Protein AF-A0A533S0D0-F1 (afdb_monomer_lite)

Sequence (64 aa):
MSIPGRLGLVQRVLPAYRAPFFDALAEACPDGLAVFAGQPRAVEMIEGSTALQVARLFPARNLH

pLDDT: mean 93.72, std 4.71, range [71.44, 97.94]

Foldseek 3Di:
DADEDEEEAEDAFAAPVCQVVQLVNQVRYPNAYEYEYEHDDPVVPGHGDPDHDRHHYDYDDDDD

Structure (mmCIF, N/CA/C/O backbone):
data_AF-A0A533S0D0-F1
#
_entry.id   AF-A0A533S0D0-F1
#
loop_
_atom_site.group_PDB
_atom_site.id
_atom_site.type_symbol
_atom_site.label_atom_id
_atom_site.label_alt_id
_atom_site.label_comp_id
_atom_site.label_asym_id
_atom_site.label_entity_id
_atom_site.label_seq_id
_atom_site.pdbx_PDB_ins_code
_atom_site.Cartn_x
_atom_site.Cartn_y
_atom_site.Cartn_z
_atom_site.occupancy
_atom_site.B_iso_or_equiv
_atom_site.auth_seq_id
_atom_site.auth_comp_id
_atom_site.auth_asym_id
_atom_site.auth_atom_id
_atom_site.pdbx_PDB_model_num
ATOM 1 N N . MET A 1 1 ? -9.750 11.605 15.677 1.00 71.44 1 MET A N 1
ATOM 2 C CA . MET A 1 1 ? -10.949 11.218 14.904 1.00 71.44 1 MET A CA 1
ATOM 3 C C . MET A 1 1 ? -10.712 9.800 14.421 1.00 71.44 1 MET A C 1
ATOM 5 O O . MET A 1 1 ? -9.648 9.569 13.866 1.00 71.44 1 MET A O 1
ATOM 9 N N . SER A 1 2 ? -11.609 8.860 14.715 1.00 90.69 2 SER A N 1
ATOM 10 C CA . SER A 1 2 ? -11.499 7.465 14.268 1.00 90.69 2 SER A CA 1
ATOM 11 C C . SER A 1 2 ? -12.465 7.206 13.116 1.00 90.69 2 SER A C 1
ATOM 13 O O . SER A 1 2 ? -13.525 7.829 13.040 1.00 90.69 2 SER A O 1
ATOM 15 N N . ILE A 1 3 ? -12.088 6.299 12.219 1.00 94.50 3 ILE A N 1
ATOM 16 C CA . ILE A 1 3 ? -12.924 5.827 11.119 1.00 94.50 3 ILE A CA 1
ATOM 17 C C . ILE A 1 3 ? -13.414 4.423 11.497 1.00 94.50 3 ILE A C 1
ATOM 19 O O . ILE A 1 3 ? -12.664 3.462 11.333 1.00 94.50 3 ILE A O 1
ATOM 23 N N . PRO A 1 4 ? -14.623 4.287 12.072 1.00 91.50 4 PRO A N 1
ATOM 24 C CA . PRO A 1 4 ? -15.136 2.990 12.494 1.00 91.50 4 PRO A CA 1
ATOM 25 C C . PRO A 1 4 ? -15.499 2.167 11.256 1.00 91.50 4 PRO A C 1
ATOM 27 O O . PRO A 1 4 ? -16.319 2.592 10.439 1.00 91.50 4 PRO A O 1
ATOM 30 N N . GLY A 1 5 ? -14.879 1.002 11.106 1.00 93.81 5 GLY A N 1
ATOM 31 C CA . GLY A 1 5 ? -15.054 0.134 9.953 1.00 93.81 5 GLY A CA 1
ATOM 32 C C . GLY A 1 5 ? -13.740 -0.409 9.407 1.00 93.81 5 GLY A C 1
ATOM 33 O O . GLY A 1 5 ? -12.704 0.256 9.380 1.00 93.81 5 GLY A O 1
ATOM 34 N N . ARG A 1 6 ? -13.807 -1.647 8.916 1.00 95.94 6 ARG A N 1
ATOM 35 C CA . ARG A 1 6 ? -12.703 -2.286 8.205 1.00 95.94 6 ARG A CA 1
ATOM 36 C C . ARG A 1 6 ? -12.660 -1.762 6.777 1.00 95.94 6 ARG A C 1
ATOM 38 O O . ARG A 1 6 ? -13.616 -1.952 6.024 1.00 95.94 6 ARG A O 1
ATOM 45 N N . LEU A 1 7 ? -11.551 -1.135 6.397 1.00 97.31 7 LEU A N 1
ATOM 46 C CA . LEU A 1 7 ? -11.440 -0.445 5.115 1.00 97.31 7 LEU A CA 1
ATOM 47 C C . LEU A 1 7 ? -10.489 -1.140 4.142 1.00 97.31 7 LEU A C 1
ATOM 49 O O . LEU A 1 7 ? -9.452 -1.689 4.518 1.00 97.31 7 LEU A O 1
ATOM 53 N N . GLY A 1 8 ? -10.857 -1.081 2.863 1.00 97.06 8 GLY A N 1
ATOM 54 C CA . GLY A 1 8 ? -10.027 -1.488 1.738 1.00 97.06 8 GLY A CA 1
ATOM 55 C C . GLY A 1 8 ? -9.816 -0.311 0.794 1.00 97.06 8 GLY A C 1
ATOM 56 O O . GLY A 1 8 ? -10.783 0.310 0.357 1.00 97.06 8 GLY A O 1
ATOM 57 N N . LEU A 1 9 ? -8.561 -0.012 0.472 1.00 96.50 9 LEU A N 1
ATOM 58 C CA . LEU A 1 9 ? -8.183 1.033 -0.471 1.00 96.50 9 LEU A CA 1
ATOM 59 C C . LEU A 1 9 ? -7.583 0.404 -1.723 1.00 96.50 9 LEU A C 1
ATOM 61 O O . LEU A 1 9 ? -6.615 -0.349 -1.646 1.00 96.50 9 LEU A O 1
ATOM 65 N N . VAL A 1 10 ? -8.152 0.731 -2.880 1.00 96.81 10 VAL A N 1
ATOM 66 C CA . VAL A 1 10 ? -7.716 0.217 -4.181 1.00 96.81 10 VAL A CA 1
ATOM 67 C C . VAL A 1 10 ? -6.925 1.293 -4.908 1.00 96.81 10 VAL A C 1
ATOM 69 O O . VAL A 1 10 ? -7.405 2.409 -5.096 1.00 96.81 10 VAL A O 1
ATOM 72 N N . GLN A 1 11 ? -5.721 0.949 -5.352 1.00 94.31 11 GLN A N 1
ATOM 73 C CA . GLN A 1 11 ? -4.903 1.790 -6.218 1.00 94.31 11 GLN A CA 1
ATOM 74 C C . GLN A 1 11 ? -4.230 0.934 -7.288 1.00 94.31 11 GLN A C 1
ATOM 76 O O . GLN A 1 11 ? -3.978 -0.252 -7.096 1.00 94.31 11 GLN A O 1
ATOM 81 N N . ARG A 1 12 ? -3.897 1.539 -8.429 1.00 95.50 12 ARG A N 1
ATOM 82 C CA . ARG A 1 12 ? -3.160 0.836 -9.488 1.00 95.50 12 ARG A CA 1
ATOM 83 C C . ARG A 1 12 ? -1.757 0.448 -9.013 1.00 95.50 12 ARG A C 1
ATOM 85 O O . ARG A 1 12 ? -1.326 -0.686 -9.159 1.00 95.50 12 ARG A O 1
ATOM 92 N N . VAL A 1 13 ? -1.034 1.391 -8.423 1.00 95.38 13 VAL A N 1
ATOM 93 C CA . VAL A 1 13 ? 0.334 1.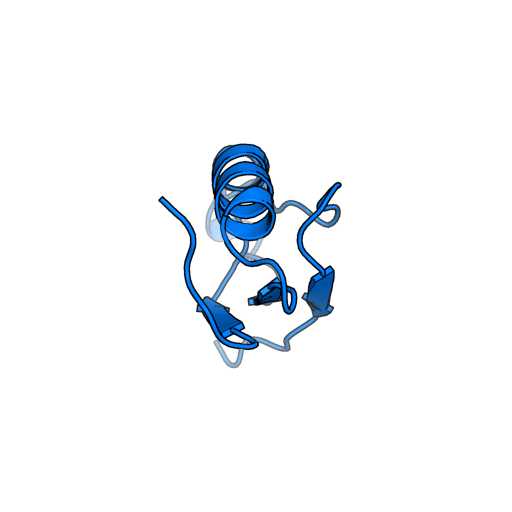201 -7.917 1.00 95.38 13 VAL A CA 1
ATOM 94 C C . VAL A 1 13 ? 0.457 1.864 -6.557 1.00 95.38 13 VAL A C 1
ATOM 96 O O . VAL A 1 13 ? -0.302 2.792 -6.302 1.00 95.38 13 VAL A O 1
ATOM 99 N N . LEU A 1 14 ? 1.404 1.430 -5.721 1.00 96.06 14 LEU A N 1
ATOM 100 C CA . LEU A 1 14 ? 1.737 2.069 -4.442 1.00 96.06 14 LEU A CA 1
ATOM 101 C C . LEU A 1 14 ? 3.085 2.803 -4.560 1.00 96.06 14 LEU A C 1
ATOM 103 O O . LEU A 1 14 ? 4.123 2.160 -4.429 1.00 96.06 14 LEU A O 1
ATOM 107 N N . PRO A 1 15 ? 3.112 4.126 -4.810 1.00 95.06 15 PRO A N 1
ATOM 108 C CA . PRO A 1 15 ? 4.351 4.896 -4.789 1.00 95.06 15 PRO A CA 1
ATOM 109 C C . PRO A 1 15 ? 4.957 4.956 -3.383 1.00 95.06 15 PRO A C 1
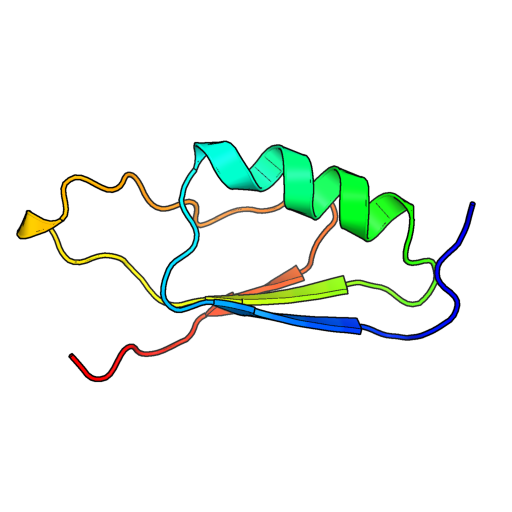ATOM 111 O O . PRO A 1 15 ? 4.225 5.142 -2.407 1.00 95.06 15 PRO A O 1
ATOM 114 N N . ALA A 1 16 ? 6.283 4.887 -3.276 1.00 94.19 16 ALA A N 1
ATOM 115 C CA . ALA A 1 16 ? 6.991 4.865 -1.998 1.00 94.19 16 ALA A CA 1
ATOM 116 C C . ALA A 1 16 ? 6.683 6.077 -1.110 1.00 94.19 16 ALA A C 1
ATOM 118 O O . ALA A 1 16 ? 6.402 5.924 0.078 1.00 94.19 16 ALA A O 1
ATOM 119 N N . TYR A 1 17 ? 6.591 7.268 -1.704 1.00 93.94 17 TYR A N 1
ATOM 120 C CA . TYR A 1 17 ? 6.254 8.496 -0.979 1.00 93.94 17 TYR A CA 1
ATOM 121 C C . TYR A 1 17 ? 4.843 8.488 -0.355 1.00 93.94 17 TYR A C 1
ATOM 123 O O . TYR A 1 17 ? 4.557 9.311 0.511 1.00 93.94 17 TYR A O 1
ATOM 131 N N . ARG A 1 18 ? 3.941 7.589 -0.783 1.00 95.06 18 ARG A N 1
ATOM 132 C CA . ARG A 1 18 ? 2.584 7.462 -0.220 1.00 95.06 18 ARG A CA 1
ATOM 133 C C . ARG A 1 18 ? 2.495 6.472 0.93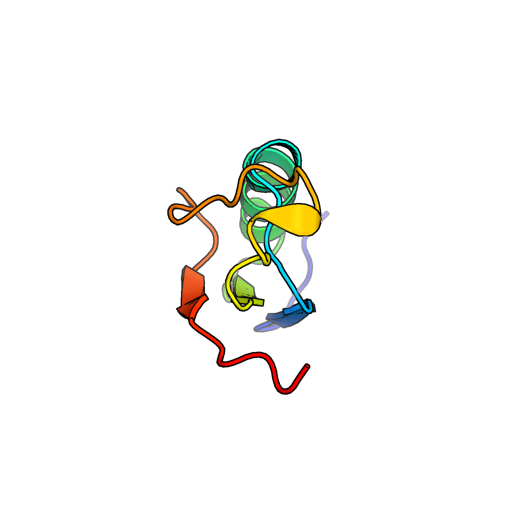4 1.00 95.06 18 ARG A C 1
ATOM 135 O O . ARG A 1 18 ? 1.479 6.475 1.623 1.00 95.06 18 ARG A O 1
ATOM 142 N N . ALA A 1 19 ? 3.520 5.650 1.161 1.00 95.25 19 ALA A N 1
ATOM 143 C CA . ALA A 1 19 ? 3.511 4.674 2.248 1.00 95.25 19 ALA A CA 1
ATOM 144 C C . ALA A 1 19 ? 3.251 5.321 3.628 1.00 95.25 19 ALA A C 1
ATOM 146 O O . ALA A 1 19 ? 2.317 4.873 4.295 1.00 95.25 19 ALA A O 1
ATOM 147 N N . PRO A 1 20 ? 3.919 6.434 4.014 1.00 96.31 20 PRO A N 1
ATOM 148 C CA . PRO A 1 20 ? 3.673 7.068 5.314 1.00 96.31 20 PRO A CA 1
ATOM 149 C C . PRO A 1 20 ? 2.236 7.570 5.486 1.00 96.31 20 PRO A C 1
ATOM 151 O O . PRO A 1 20 ? 1.680 7.516 6.577 1.00 96.31 20 PRO A O 1
ATOM 154 N N . PHE A 1 21 ? 1.609 8.037 4.402 1.00 96.00 21 PHE A N 1
ATOM 155 C CA . PHE A 1 21 ? 0.214 8.470 4.439 1.00 96.00 21 PHE A CA 1
ATOM 156 C C . PHE A 1 21 ? -0.735 7.299 4.715 1.00 96.00 21 PHE A C 1
ATOM 158 O O . PHE A 1 21 ? -1.656 7.439 5.515 1.00 96.00 21 PHE A O 1
ATOM 165 N N . PHE A 1 22 ? -0.529 6.150 4.065 1.00 96.62 22 PHE A N 1
ATOM 166 C CA . PHE A 1 22 ? -1.388 4.987 4.287 1.00 96.62 22 PHE A CA 1
ATOM 167 C C . PHE A 1 22 ? -1.197 4.378 5.674 1.00 96.62 22 PHE A C 1
ATOM 169 O O . PHE A 1 22 ? -2.177 3.913 6.250 1.00 96.62 22 PHE A O 1
ATOM 176 N N . ASP A 1 23 ? 0.011 4.438 6.232 1.00 97.31 23 ASP A N 1
ATOM 177 C CA . ASP A 1 23 ? 0.245 4.039 7.620 1.00 97.31 23 ASP A CA 1
ATOM 178 C C . ASP A 1 23 ? -0.464 4.984 8.602 1.00 97.31 23 ASP A C 1
ATOM 180 O O . ASP A 1 23 ? -1.228 4.517 9.444 1.00 97.31 23 ASP A O 1
ATOM 184 N N . ALA A 1 24 ? -0.352 6.304 8.416 1.00 96.62 24 ALA A N 1
ATOM 185 C CA . ALA A 1 24 ? -1.093 7.276 9.226 1.00 96.62 24 ALA A CA 1
ATOM 186 C C . ALA A 1 24 ? -2.622 7.121 9.092 1.00 96.62 24 ALA A C 1
ATOM 188 O O . ALA A 1 24 ? -3.365 7.282 10.060 1.00 96.62 24 ALA A O 1
ATOM 189 N N . LEU A 1 25 ? -3.122 6.781 7.899 1.00 96.06 25 LEU A N 1
ATOM 190 C CA . LEU A 1 25 ? -4.541 6.487 7.698 1.00 96.06 25 LEU A CA 1
ATOM 191 C C . LEU A 1 25 ? -4.955 5.200 8.421 1.00 96.06 25 LEU A C 1
ATOM 193 O O . LEU A 1 25 ? -6.038 5.154 9.002 1.00 96.06 25 LEU A O 1
ATOM 197 N N . ALA A 1 26 ? -4.112 4.166 8.405 1.00 96.50 26 ALA A N 1
ATOM 198 C CA . ALA A 1 26 ? -4.377 2.917 9.108 1.00 96.50 26 ALA A CA 1
ATOM 199 C C . ALA A 1 26 ? -4.457 3.111 10.626 1.00 96.50 26 ALA A C 1
ATOM 201 O O . ALA A 1 26 ? -5.315 2.499 11.255 1.00 96.50 26 ALA A O 1
ATOM 202 N N . GLU A 1 27 ? -3.657 4.012 11.203 1.00 96.88 27 GLU A N 1
ATOM 203 C CA . GLU A 1 27 ? -3.758 4.385 12.624 1.00 96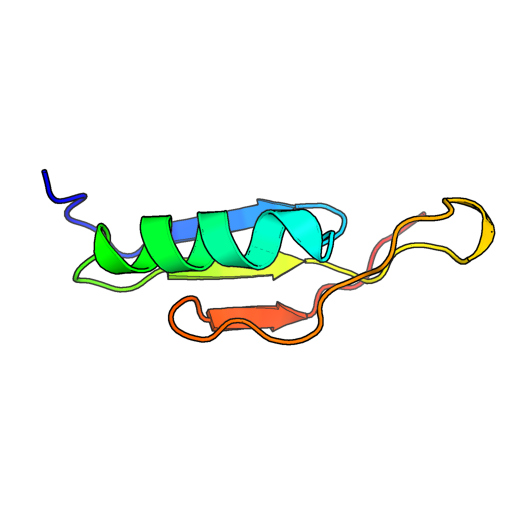.88 27 GLU A CA 1
ATOM 204 C C . GLU A 1 27 ? -5.131 4.978 12.984 1.00 96.88 27 GLU A C 1
ATOM 206 O O . GLU A 1 27 ? -5.625 4.792 14.096 1.00 96.88 27 GLU A O 1
ATOM 211 N N . ALA A 1 28 ? -5.793 5.651 12.038 1.00 96.56 28 ALA A N 1
ATOM 212 C CA . ALA A 1 28 ? -7.150 6.161 12.2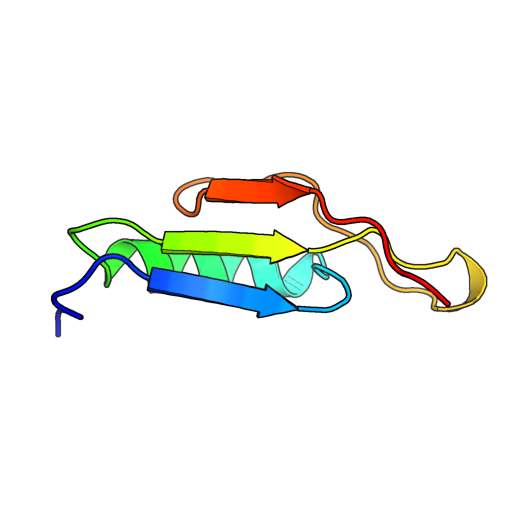20 1.00 96.56 28 ALA A CA 1
ATOM 213 C C . ALA A 1 28 ? -8.248 5.099 11.996 1.00 96.56 28 ALA A C 1
ATOM 215 O O . ALA A 1 28 ? -9.417 5.379 12.277 1.00 96.56 28 ALA A O 1
ATOM 216 N N . CYS A 1 29 ? -7.900 3.903 11.504 1.00 97.00 29 CYS A N 1
ATOM 217 C CA . CYS A 1 29 ? -8.816 2.803 11.187 1.00 97.00 29 CYS A CA 1
ATOM 218 C C . CYS A 1 29 ? -8.678 1.673 12.231 1.00 97.00 29 CYS A C 1
ATOM 220 O O . CYS A 1 29 ? -7.933 0.721 11.992 1.00 97.00 29 CYS A O 1
ATOM 222 N N . PRO A 1 30 ? -9.385 1.723 13.378 1.00 95.00 30 PRO A N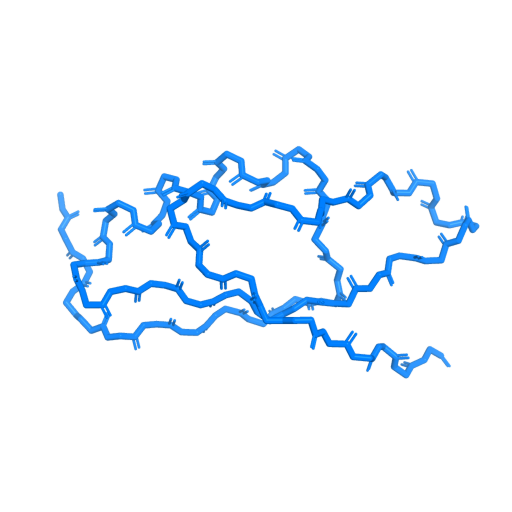 1
ATOM 223 C CA . PRO A 1 30 ? -9.243 0.731 14.453 1.00 95.00 30 PRO A CA 1
ATOM 224 C C . PRO A 1 30 ? -9.546 -0.712 14.019 1.00 95.00 30 PRO A C 1
ATOM 226 O O . PRO A 1 30 ? -8.929 -1.642 14.529 1.00 95.00 30 PRO A O 1
ATOM 229 N N . ASP A 1 31 ? -10.438 -0.905 13.044 1.00 96.06 31 ASP A N 1
ATOM 230 C CA . ASP A 1 31 ? -10.768 -2.232 12.498 1.00 96.06 31 ASP A CA 1
ATOM 231 C C . ASP A 1 31 ? -9.830 -2.658 11.345 1.00 96.06 31 ASP A C 1
ATOM 233 O O . ASP A 1 31 ? -10.033 -3.689 10.692 1.00 96.06 31 ASP A O 1
ATOM 237 N N . GLY A 1 32 ? -8.786 -1.862 11.095 1.00 96.25 32 GLY A N 1
ATOM 238 C CA . GLY A 1 32 ? -7.719 -2.107 10.136 1.00 96.25 32 GLY A CA 1
ATOM 239 C C . GLY A 1 32 ? -7.956 -1.522 8.741 1.00 96.25 32 GLY A C 1
ATOM 240 O O . GLY A 1 32 ? -9.086 -1.352 8.273 1.00 96.25 32 GLY A O 1
ATOM 241 N N . LEU A 1 33 ? -6.842 -1.279 8.046 1.00 97.94 33 LEU A N 1
ATOM 242 C CA . LEU A 1 33 ? -6.789 -0.831 6.656 1.00 97.94 33 LEU A CA 1
ATOM 243 C C . LEU A 1 33 ? -6.003 -1.829 5.799 1.00 97.94 33 LEU A C 1
ATOM 245 O O . LEU A 1 33 ? -4.868 -2.192 6.116 1.00 97.94 33 LEU A O 1
ATOM 249 N N . ALA A 1 34 ? -6.596 -2.234 4.680 1.00 97.88 34 ALA A N 1
ATOM 250 C CA . ALA A 1 34 ? -5.944 -3.001 3.629 1.00 97.88 34 ALA A CA 1
ATOM 251 C C . ALA A 1 34 ? -5.729 -2.130 2.384 1.00 97.88 34 ALA A C 1
ATOM 253 O O . ALA A 1 34 ? -6.638 -1.431 1.947 1.00 97.88 34 ALA A O 1
ATOM 254 N N . VAL A 1 35 ? -4.549 -2.209 1.779 1.00 97.88 35 VAL A N 1
ATOM 255 C CA . VAL A 1 35 ? -4.192 -1.494 0.551 1.00 97.88 35 VAL A CA 1
ATOM 256 C C . VAL A 1 35 ? -3.983 -2.515 -0.559 1.00 97.88 35 VAL A C 1
ATOM 258 O O . VAL A 1 35 ? -3.050 -3.305 -0.495 1.00 97.88 35 VAL A O 1
ATOM 261 N N . PHE A 1 36 ? -4.832 -2.506 -1.582 1.00 97.56 36 PHE A N 1
ATOM 262 C CA . PHE A 1 36 ? -4.708 -3.352 -2.766 1.00 97.56 36 PHE A CA 1
ATOM 263 C C . PHE A 1 36 ? -3.987 -2.582 -3.874 1.00 97.56 36 PHE A C 1
ATOM 265 O O . PHE A 1 36 ? -4.520 -1.589 -4.376 1.00 97.56 36 PHE A O 1
ATOM 272 N N . ALA A 1 37 ? -2.766 -3.001 -4.219 1.00 97.00 37 ALA A N 1
ATOM 273 C CA . ALA A 1 37 ? -1.907 -2.269 -5.149 1.00 97.00 37 ALA A CA 1
ATOM 274 C C . ALA A 1 37 ? -0.979 -3.183 -5.953 1.00 97.00 37 ALA A C 1
ATOM 276 O O . ALA A 1 37 ? -0.409 -4.134 -5.417 1.00 97.00 37 ALA A O 1
ATOM 277 N N . GLY A 1 38 ? -0.814 -2.878 -7.240 1.00 95.19 38 GLY A N 1
ATOM 278 C CA . GLY A 1 38 ? 0.129 -3.562 -8.118 1.00 95.19 38 GLY A CA 1
ATOM 279 C C . GLY A 1 38 ? 1.486 -2.869 -8.185 1.00 95.19 38 GLY A C 1
ATOM 280 O O . GLY A 1 38 ? 1.735 -1.860 -7.523 1.00 95.19 38 GLY A O 1
ATOM 281 N N . GLN A 1 39 ? 2.370 -3.412 -9.018 1.00 93.88 39 GLN A N 1
ATOM 282 C CA . GLN A 1 39 ? 3.682 -2.823 -9.280 1.00 93.88 39 GLN A CA 1
ATOM 283 C C . GLN A 1 39 ? 3.612 -1.808 -10.435 1.00 93.88 39 GLN A C 1
ATOM 285 O O . GLN A 1 39 ? 2.840 -2.019 -11.382 1.00 93.88 39 GLN A O 1
ATOM 290 N N . PRO A 1 40 ? 4.383 -0.708 -10.376 1.00 93.44 40 PRO A N 1
ATOM 291 C CA . PRO A 1 40 ? 4.560 0.194 -11.511 1.00 93.44 40 PRO A CA 1
ATOM 292 C C . PRO A 1 40 ? 5.364 -0.468 -12.636 1.00 93.44 40 PRO A C 1
ATOM 294 O O . PRO A 1 40 ? 6.158 -1.381 -12.402 1.00 93.44 40 PRO A O 1
ATOM 297 N N . ARG A 1 41 ? 5.185 0.003 -13.875 1.00 92.44 41 ARG A N 1
ATOM 298 C CA . ARG A 1 41 ? 6.090 -0.335 -14.985 1.00 92.44 41 ARG A CA 1
ATOM 299 C C . ARG A 1 41 ? 7.371 0.487 -14.871 1.00 92.44 41 ARG A C 1
ATOM 301 O O . ARG A 1 41 ? 7.333 1.655 -14.498 1.00 92.44 41 ARG A O 1
ATOM 308 N N . ALA A 1 42 ? 8.492 -0.081 -15.316 1.00 88.69 42 ALA A N 1
ATOM 309 C CA . ALA A 1 42 ? 9.787 0.607 -15.323 1.00 88.69 42 ALA A CA 1
ATOM 310 C C . ALA A 1 42 ? 9.760 1.957 -16.075 1.00 88.69 42 ALA A C 1
ATOM 312 O O . ALA A 1 42 ? 10.411 2.909 -15.659 1.00 88.69 42 ALA A O 1
ATOM 313 N N . VAL A 1 43 ? 8.954 2.065 -17.140 1.00 93.12 43 VAL A N 1
ATOM 314 C CA . VAL A 1 43 ? 8.806 3.294 -17.946 1.00 93.12 43 VAL A CA 1
ATOM 315 C C . VAL A 1 43 ? 8.058 4.424 -17.232 1.00 93.12 43 VAL A C 1
ATOM 317 O O . VAL A 1 43 ? 8.080 5.555 -17.701 1.00 93.12 43 VAL A O 1
ATOM 320 N N . GLU A 1 44 ? 7.381 4.139 -16.117 1.00 88.94 44 GLU A N 1
ATOM 321 C CA . GLU A 1 44 ? 6.586 5.135 -15.388 1.00 88.94 44 GLU A CA 1
ATOM 322 C C . GLU A 1 44 ? 7.431 5.956 -14.406 1.00 88.94 44 GLU A C 1
ATOM 324 O O . GLU A 1 44 ? 6.943 6.958 -13.896 1.00 88.94 44 GLU A O 1
ATOM 329 N N . MET A 1 45 ? 8.686 5.555 -14.149 1.00 89.25 45 MET A N 1
ATOM 330 C CA . MET A 1 45 ? 9.598 6.218 -13.201 1.00 89.25 45 MET A CA 1
ATOM 331 C C . MET A 1 45 ? 8.992 6.406 -11.796 1.00 89.25 45 MET A C 1
ATOM 333 O O . MET A 1 45 ? 9.302 7.361 -11.088 1.00 89.25 45 MET A O 1
ATOM 337 N N . ILE A 1 46 ? 8.111 5.491 -11.386 1.00 90.19 46 ILE A N 1
ATOM 338 C CA . ILE A 1 46 ? 7.523 5.465 -10.046 1.00 90.19 46 ILE A CA 1
ATOM 339 C C . ILE A 1 46 ? 8.295 4.444 -9.218 1.00 90.19 46 ILE A C 1
ATOM 341 O O . ILE A 1 46 ? 8.271 3.252 -9.521 1.00 90.19 46 ILE A O 1
ATOM 345 N N . GLU A 1 47 ? 8.928 4.898 -8.142 1.00 90.94 47 GLU A N 1
ATOM 346 C CA . GLU A 1 47 ? 9.457 4.000 -7.120 1.00 90.94 47 GLU A CA 1
ATOM 347 C C . GLU A 1 47 ? 8.286 3.390 -6.340 1.00 90.94 47 GLU A C 1
ATOM 349 O O . GLU A 1 47 ? 7.521 4.100 -5.679 1.00 90.94 47 GLU A O 1
ATOM 354 N N . GLY A 1 48 ? 8.092 2.079 -6.475 1.00 87.00 48 GLY A N 1
ATOM 355 C CA . GLY A 1 48 ? 7.054 1.351 -5.753 1.00 87.00 48 GLY A CA 1
ATOM 356 C C . GLY A 1 48 ? 7.470 1.068 -4.310 1.00 87.00 48 GLY A C 1
ATOM 357 O O . GLY A 1 48 ? 8.625 0.736 -4.060 1.00 87.00 48 GLY A O 1
ATOM 358 N N . SER A 1 49 ? 6.529 1.135 -3.367 1.00 86.00 49 SER A N 1
ATOM 359 C CA . SER A 1 49 ? 6.710 0.513 -2.053 1.00 86.00 49 SER A CA 1
ATOM 360 C C . SER A 1 49 ? 6.136 -0.900 -2.040 1.00 86.00 49 SER A C 1
ATOM 362 O O . SER A 1 49 ? 5.050 -1.172 -2.556 1.00 86.00 49 SER A O 1
ATOM 364 N N . THR A 1 50 ? 6.881 -1.797 -1.407 1.00 80.81 50 THR A N 1
ATOM 365 C CA . THR A 1 50 ? 6.497 -3.182 -1.121 1.00 80.81 50 THR A CA 1
ATOM 366 C C . THR A 1 50 ? 6.194 -3.403 0.361 1.00 80.81 50 THR A C 1
ATOM 368 O O . THR A 1 50 ? 5.839 -4.516 0.745 1.00 80.81 50 THR A O 1
ATOM 371 N N . ALA A 1 51 ? 6.306 -2.358 1.188 1.00 83.88 51 ALA A N 1
ATOM 372 C CA . ALA A 1 51 ? 6.159 -2.442 2.633 1.00 83.88 51 ALA A CA 1
ATOM 373 C C . ALA A 1 51 ? 5.337 -1.273 3.196 1.00 83.88 51 ALA A C 1
ATOM 375 O O . ALA A 1 51 ? 5.532 -0.107 2.849 1.00 83.88 51 ALA A O 1
ATOM 376 N N . LEU A 1 52 ? 4.425 -1.616 4.096 1.00 94.56 52 LEU A N 1
ATOM 377 C CA . LEU A 1 52 ? 3.650 -0.711 4.939 1.00 94.56 52 LEU A CA 1
ATOM 378 C C . LEU A 1 52 ? 3.859 -1.187 6.380 1.00 94.56 52 LEU A C 1
ATOM 380 O O . LEU A 1 52 ? 3.982 -2.395 6.604 1.00 94.56 52 LEU A O 1
ATOM 384 N N . GLN A 1 53 ? 3.973 -0.263 7.330 1.00 95.88 53 GLN A N 1
ATOM 385 C CA . GLN A 1 53 ? 4.259 -0.602 8.729 1.00 95.88 53 GLN A CA 1
ATOM 386 C C . GLN A 1 53 ? 2.987 -0.944 9.509 1.00 95.88 53 GLN A C 1
ATOM 388 O O . GLN A 1 53 ? 3.001 -1.827 10.364 1.00 95.88 53 GLN A O 1
ATOM 393 N N . VAL A 1 54 ? 1.889 -0.253 9.203 1.00 96.62 54 VAL A N 1
ATOM 394 C CA . VAL A 1 54 ? 0.606 -0.354 9.909 1.00 96.62 54 VAL A CA 1
ATOM 395 C C . VAL A 1 54 ? -0.470 -0.882 8.967 1.00 96.62 54 VAL A C 1
ATOM 397 O O . VAL A 1 54 ? -1.191 -1.827 9.295 1.00 96.62 54 VAL A O 1
ATOM 400 N N . ALA A 1 55 ? -0.576 -0.300 7.772 1.00 96.69 55 ALA A N 1
ATOM 401 C CA . ALA A 1 55 ? -1.522 -0.758 6.763 1.00 96.69 55 ALA A CA 1
ATOM 402 C C . ALA A 1 55 ? -1.112 -2.133 6.206 1.00 96.69 55 ALA A C 1
ATOM 404 O O . ALA A 1 55 ? 0.065 -2.438 6.033 1.00 96.69 55 ALA A O 1
ATOM 405 N N . ARG A 1 56 ? -2.085 -2.975 5.843 1.00 96.94 56 ARG A N 1
ATOM 406 C CA . ARG A 1 56 ? -1.798 -4.276 5.225 1.00 96.94 56 ARG A CA 1
ATOM 407 C C . ARG A 1 56 ? -1.763 -4.163 3.706 1.00 96.94 56 ARG A C 1
ATOM 409 O O . ARG A 1 56 ? -2.799 -3.938 3.087 1.00 96.94 56 ARG A O 1
ATOM 416 N N . LEU A 1 57 ? -0.607 -4.399 3.092 1.00 96.56 57 LEU A N 1
ATOM 417 C CA . LEU A 1 57 ? -0.495 -4.480 1.634 1.00 96.56 57 LEU A CA 1
ATOM 418 C C . LEU A 1 57 ? -1.047 -5.818 1.110 1.00 96.56 57 LEU A C 1
ATOM 420 O O . LEU A 1 57 ? -0.658 -6.893 1.564 1.00 96.56 57 LEU A O 1
ATOM 424 N N . PHE A 1 58 ? -1.928 -5.744 0.117 1.00 96.38 58 PHE A N 1
ATOM 425 C CA . PHE A 1 58 ? -2.404 -6.857 -0.695 1.00 96.38 58 PHE A CA 1
ATOM 426 C C . PHE A 1 58 ? -1.911 -6.661 -2.135 1.00 96.38 58 PHE A C 1
ATOM 428 O O . PHE A 1 58 ? -2.389 -5.758 -2.827 1.00 96.38 58 PHE A O 1
ATOM 435 N N . PRO A 1 59 ? -0.951 -7.477 -2.602 1.00 95.19 59 PRO A N 1
ATOM 436 C CA . PRO A 1 59 ? -0.413 -7.344 -3.949 1.00 95.19 59 PRO A CA 1
ATOM 437 C C . PRO A 1 59 ? -1.488 -7.570 -5.016 1.00 95.19 59 PRO A C 1
ATOM 439 O O . PRO A 1 59 ? -2.205 -8.571 -4.989 1.00 95.19 59 PRO A O 1
ATOM 442 N N . ALA A 1 60 ? -1.566 -6.656 -5.978 1.00 95.44 60 ALA A N 1
ATOM 443 C CA . ALA A 1 60 ? -2.437 -6.751 -7.142 1.00 95.44 60 ALA A CA 1
ATOM 444 C C . ALA A 1 60 ? -1.641 -7.032 -8.422 1.00 95.44 60 ALA A C 1
ATOM 446 O O . ALA A 1 60 ? -0.440 -6.767 -8.515 1.00 95.44 60 ALA A O 1
ATOM 447 N N . ARG A 1 61 ? -2.342 -7.510 -9.452 1.00 94.25 61 ARG A N 1
ATOM 448 C CA . ARG A 1 61 ? -1.810 -7.617 -10.812 1.00 94.25 61 ARG A CA 1
ATOM 449 C C . ARG A 1 61 ? -2.472 -6.565 -11.693 1.00 94.25 61 ARG A C 1
ATOM 451 O O . ARG A 1 61 ? -3.652 -6.679 -12.009 1.00 94.25 61 ARG A O 1
ATOM 458 N N . ASN A 1 62 ? -1.697 -5.570 -12.110 1.00 91.62 62 ASN A N 1
ATOM 459 C CA . ASN A 1 62 ? -2.159 -4.570 -13.065 1.00 91.62 62 ASN A CA 1
ATOM 460 C C . ASN A 1 62 ? -2.321 -5.195 -14.455 1.00 91.62 62 ASN A C 1
ATOM 462 O O . ASN A 1 62 ? -1.391 -5.812 -14.980 1.00 91.62 62 ASN A O 1
ATOM 466 N N . LEU A 1 63 ? -3.505 -5.026 -15.046 1.00 90.56 63 LEU A N 1
ATOM 467 C CA . LEU A 1 63 ? -3.744 -5.257 -16.468 1.00 90.56 63 LEU A CA 1
ATOM 468 C C . LEU A 1 63 ? -3.491 -3.924 -17.167 1.00 90.56 63 LEU A C 1
ATOM 470 O O . LEU A 1 63 ? -4.212 -2.958 -16.928 1.00 90.56 63 LEU A O 1
ATOM 474 N N . HIS A 1 64 ? -2.405 -3.854 -17.922 1.00 81.75 64 HIS A N 1
ATOM 475 C CA . HIS A 1 64 ? -1.898 -2.617 -18.498 1.00 81.75 64 HIS A CA 1
ATOM 476 C C . HIS A 1 64 ? -2.204 -2.485 -19.985 1.00 81.75 64 HIS A C 1
ATOM 478 O O . HIS A 1 64 ? -2.270 -3.543 -20.650 1.00 81.75 64 HIS A O 1
#

Radius of gyration: 12.13 Å; chains: 1; bounding box: 25×19×33 Å

Secondary structure (DSSP, 8-state):
----S-EEEEEEE-BGGGHHHHHHHHHT-TT-EEEEEEPPPGGGT--B----SSSEEEE-----